Protein AF-A0A7Y5W6Z5-F1 (afdb_monomer)

Sequence (81 aa):
EGKLLSPAFITVLHNGVLIQNHFQLEGDTPFNRPPAYTAHPDKGPIRLQYHGNPVRFRNIWVREIKELEHKRVDEPKVVNK

Foldseek 3Di:
DDDDPDFDFDWDDDPNHTDGDRHTDQADDDPPDDHHNDDDDPDDDDDDDDDPDDDDDDDDDDDDDDDPPDDPPDDDDPPDD

Structure (mmCIF, N/CA/C/O backbone):
data_AF-A0A7Y5W6Z5-F1
#
_entry.id   AF-A0A7Y5W6Z5-F1
#
loop_
_atom_site.group_PDB
_atom_site.id
_atom_site.type_symbol
_atom_site.label_atom_id
_atom_site.label_alt_id
_atom_site.label_comp_id
_atom_site.label_asym_id
_atom_site.label_entity_id
_atom_site.label_seq_id
_atom_site.pdbx_PDB_ins_code
_atom_site.Cartn_x
_atom_site.Cartn_y
_atom_site.Cartn_z
_atom_site.occupancy
_atom_site.B_iso_or_equiv
_atom_site.auth_seq_id
_atom_site.auth_comp_id
_atom_site.auth_asym_id
_atom_site.auth_atom_id
_atom_site.pdbx_PDB_model_num
ATOM 1 N N . GLU A 1 1 ? 11.765 15.396 16.066 1.00 62.03 1 GLU A N 1
ATOM 2 C CA . GLU A 1 1 ? 11.524 13.940 16.149 1.00 62.03 1 GLU A CA 1
ATOM 3 C C . GLU A 1 1 ? 10.022 13.702 16.188 1.00 62.03 1 GLU A C 1
ATOM 5 O O . GLU A 1 1 ? 9.341 14.390 16.938 1.00 62.03 1 GLU A O 1
ATOM 10 N N . GLY A 1 2 ? 9.491 12.833 15.327 1.00 75.19 2 GLY A N 1
ATOM 11 C CA . GLY A 1 2 ? 8.058 12.526 15.293 1.00 75.19 2 GLY A CA 1
ATOM 12 C C . GLY A 1 2 ? 7.769 11.258 16.088 1.00 75.19 2 GLY A C 1
ATOM 13 O O . GLY A 1 2 ? 8.331 10.210 15.781 1.00 75.19 2 GLY A O 1
ATOM 14 N N . LYS A 1 3 ? 6.911 11.342 17.108 1.00 84.69 3 LYS A N 1
ATOM 15 C CA . LYS A 1 3 ? 6.405 10.165 17.826 1.00 84.69 3 LYS A CA 1
ATOM 16 C C . LYS A 1 3 ? 5.278 9.529 17.012 1.00 84.69 3 LYS A C 1
ATOM 18 O O . LYS A 1 3 ? 4.398 10.240 16.534 1.00 84.69 3 LYS A O 1
ATOM 23 N N . LEU A 1 4 ? 5.278 8.201 16.894 1.00 88.69 4 LEU A N 1
ATOM 24 C CA . LEU A 1 4 ? 4.168 7.466 16.287 1.00 88.69 4 LEU A CA 1
ATOM 25 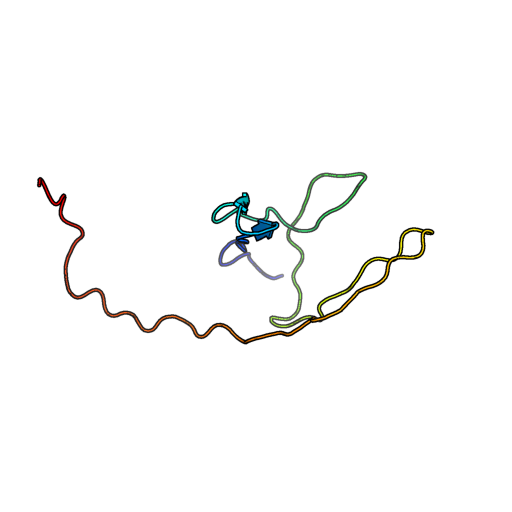C C . LEU A 1 4 ? 2.881 7.705 17.094 1.00 88.69 4 LEU A C 1
ATOM 27 O O . LEU A 1 4 ? 2.839 7.408 18.289 1.00 88.69 4 LEU A O 1
ATOM 31 N N . LEU A 1 5 ? 1.848 8.247 16.444 1.00 89.44 5 LEU A N 1
ATOM 32 C CA . LEU A 1 5 ? 0.543 8.492 17.068 1.00 89.44 5 LEU A CA 1
ATOM 33 C C . LEU A 1 5 ? -0.335 7.237 17.049 1.00 89.44 5 LEU A C 1
ATOM 35 O O . LEU A 1 5 ? -0.929 6.877 18.060 1.00 89.44 5 LEU A O 1
ATOM 39 N N . SER A 1 6 ? -0.399 6.569 15.899 1.00 91.00 6 SER A N 1
ATOM 40 C CA . SER A 1 6 ? -1.093 5.296 15.699 1.00 91.00 6 SER A CA 1
ATOM 41 C C . SER A 1 6 ? -0.457 4.542 14.526 1.00 91.00 6 SER A C 1
ATOM 43 O O . SER A 1 6 ? 0.128 5.183 13.647 1.00 91.00 6 SER A O 1
ATOM 45 N N . PRO A 1 7 ? -0.512 3.200 14.510 1.00 92.94 7 PRO A N 1
ATOM 46 C CA . PRO A 1 7 ? -0.020 2.427 13.383 1.00 92.94 7 PRO A CA 1
ATOM 47 C C . PRO A 1 7 ? -0.956 2.532 12.173 1.00 92.94 7 PRO A C 1
ATOM 49 O O . PRO A 1 7 ? -2.153 2.787 12.304 1.00 92.94 7 PRO A O 1
ATOM 52 N N . ALA A 1 8 ? -0.406 2.290 10.985 1.00 92.69 8 ALA A N 1
ATOM 53 C CA . ALA A 1 8 ? -1.193 2.184 9.762 1.00 92.69 8 ALA A CA 1
ATOM 54 C C . ALA A 1 8 ? -1.783 0.774 9.607 1.00 92.69 8 ALA A C 1
ATOM 56 O O . ALA A 1 8 ? -1.180 -0.209 10.037 1.00 92.69 8 ALA A O 1
ATOM 57 N N . PHE A 1 9 ? -2.934 0.672 8.938 1.00 95.50 9 PHE A N 1
ATOM 58 C CA . PHE A 1 9 ? -3.612 -0.597 8.676 1.00 95.50 9 PHE A CA 1
ATOM 59 C C . PHE A 1 9 ? -3.945 -0.758 7.196 1.00 95.50 9 PHE A C 1
ATOM 61 O O . PHE A 1 9 ? -4.293 0.214 6.522 1.00 95.50 9 PHE A O 1
ATOM 68 N N . ILE A 1 10 ? -3.888 -1.997 6.704 1.00 96.44 10 ILE A N 1
ATOM 69 C CA . ILE A 1 10 ? -4.289 -2.342 5.338 1.00 96.44 10 ILE A CA 1
ATOM 70 C C . ILE A 1 10 ? -5.289 -3.499 5.320 1.00 96.44 10 ILE A C 1
ATOM 72 O O . ILE A 1 10 ? -5.175 -4.469 6.067 1.00 96.44 10 ILE A O 1
ATOM 76 N N . THR A 1 11 ? -6.247 -3.416 4.403 1.00 97.62 11 THR A N 1
ATOM 77 C CA . THR A 1 11 ? -7.111 -4.536 4.028 1.00 97.62 11 THR A CA 1
ATOM 78 C C . THR A 1 11 ? -6.925 -4.791 2.543 1.00 97.62 11 THR A C 1
ATOM 80 O O . THR A 1 11 ? -7.011 -3.861 1.741 1.00 97.62 11 THR A O 1
ATOM 83 N N .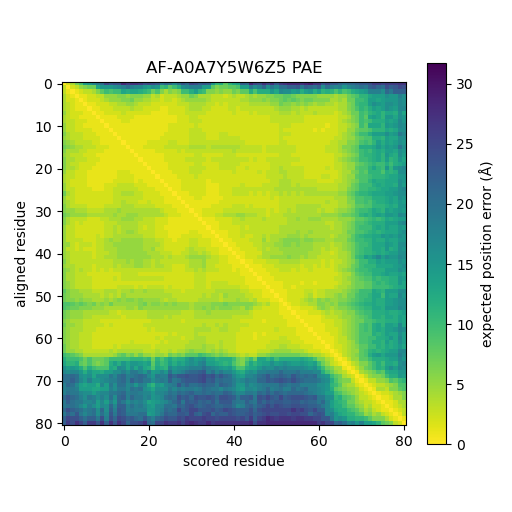 VAL A 1 12 ? -6.669 -6.045 2.168 1.00 98.25 12 VAL A N 1
ATOM 84 C CA . VAL A 1 12 ? -6.423 -6.430 0.774 1.00 98.25 12 VAL A CA 1
ATOM 85 C C . VAL A 1 12 ? -7.380 -7.539 0.375 1.00 98.25 12 VAL A C 1
ATOM 87 O O . VAL A 1 12 ? -7.439 -8.590 1.018 1.00 98.25 12 VAL A O 1
ATOM 90 N N . LEU A 1 13 ? -8.093 -7.301 -0.724 1.00 98.56 13 LEU A N 1
ATOM 91 C CA . LEU A 1 13 ? -8.877 -8.312 -1.413 1.00 98.56 13 LEU A CA 1
ATOM 92 C C . LEU A 1 13 ? -8.201 -8.643 -2.739 1.00 98.56 13 LEU A C 1
ATOM 94 O O . LEU A 1 13 ? -7.981 -7.760 -3.568 1.00 98.56 13 LEU A O 1
ATOM 98 N N . HIS A 1 14 ? -7.904 -9.920 -2.950 1.00 98.31 14 HIS A N 1
ATOM 99 C CA . HIS A 1 14 ? -7.388 -10.425 -4.213 1.00 98.31 14 HIS A CA 1
ATOM 100 C C . HIS A 1 14 ? -8.455 -11.297 -4.871 1.00 98.31 14 HIS A C 1
ATOM 102 O O . HIS A 1 14 ? -8.868 -12.306 -4.308 1.00 98.31 14 HIS A O 1
ATOM 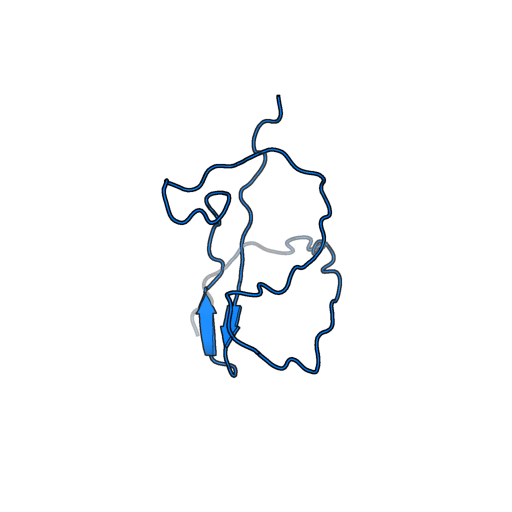108 N N . ASN A 1 15 ? -8.944 -10.882 -6.043 1.00 98.12 15 ASN A N 1
ATOM 109 C CA . ASN A 1 15 ? -10.039 -11.551 -6.759 1.00 98.12 15 ASN A CA 1
ATOM 110 C C . ASN A 1 15 ? -11.288 -11.788 -5.882 1.00 98.12 15 ASN A C 1
ATOM 112 O O . ASN A 1 15 ? -11.912 -12.841 -5.944 1.00 98.12 15 ASN A O 1
ATOM 116 N N . GLY A 1 16 ? -11.632 -10.815 -5.031 1.00 97.75 16 GLY A N 1
ATOM 117 C CA . GLY A 1 16 ? -12.769 -10.904 -4.105 1.00 97.75 16 GLY A CA 1
ATOM 118 C C . GLY A 1 16 ? -12.502 -11.696 -2.819 1.00 97.75 16 GLY A C 1
ATOM 119 O O . GLY A 1 16 ? -13.357 -11.707 -1.940 1.00 97.75 16 GLY A O 1
ATOM 120 N N . VAL A 1 17 ? -11.323 -12.306 -2.664 1.00 98.44 17 VAL A N 1
ATOM 121 C CA . VAL A 1 17 ? -10.937 -13.061 -1.464 1.00 98.44 17 VAL A CA 1
ATOM 122 C C . VAL A 1 17 ? -10.121 -12.178 -0.525 1.00 98.44 17 VAL A C 1
ATOM 124 O O . VAL A 1 17 ? -9.155 -11.540 -0.945 1.00 98.44 17 VAL A O 1
ATOM 127 N N . LEU A 1 18 ? -10.497 -12.146 0.754 1.00 98.44 18 LEU A N 1
ATOM 128 C CA . LEU A 1 18 ? -9.773 -11.426 1.801 1.00 98.44 18 LEU A CA 1
ATOM 129 C C . LEU A 1 18 ? -8.437 -12.121 2.099 1.00 98.44 18 LEU A C 1
ATOM 131 O O . LEU A 1 18 ? -8.435 -13.260 2.559 1.00 98.44 18 LEU A O 1
ATOM 135 N N . ILE A 1 19 ? -7.316 -11.434 1.855 1.00 98.31 19 ILE A N 1
ATOM 136 C CA . ILE A 1 19 ? -5.962 -11.974 2.098 1.00 98.31 19 ILE A CA 1
ATOM 137 C C . ILE A 1 19 ? -5.166 -11.195 3.151 1.00 98.31 19 ILE A C 1
ATOM 139 O O . ILE A 1 19 ? -4.202 -11.717 3.694 1.00 98.31 19 ILE A O 1
ATOM 143 N N . GLN A 1 20 ? -5.570 -9.960 3.456 1.00 98.25 20 GLN A N 1
ATOM 144 C CA . GLN A 1 20 ? -5.074 -9.187 4.596 1.00 98.25 20 GLN A CA 1
ATOM 145 C C . GLN A 1 20 ? -6.276 -8.529 5.258 1.00 98.25 20 GLN A C 1
ATOM 147 O O . GLN A 1 20 ? -6.996 -7.780 4.594 1.00 98.25 20 GLN A O 1
ATOM 152 N N . ASN A 1 21 ? -6.518 -8.835 6.530 1.00 97.81 21 ASN A N 1
ATOM 153 C CA . ASN A 1 21 ? -7.685 -8.364 7.271 1.00 97.81 21 ASN A CA 1
ATOM 154 C C . ASN A 1 21 ? -7.260 -7.377 8.355 1.00 97.81 21 ASN A C 1
ATOM 156 O O . ASN A 1 21 ? -6.735 -7.811 9.377 1.00 97.81 21 ASN A O 1
ATOM 160 N N . HIS A 1 22 ? -7.483 -6.079 8.116 1.00 96.56 22 HIS A N 1
ATOM 161 C CA . HIS A 1 22 ? -7.105 -5.007 9.042 1.00 96.56 22 HIS A CA 1
ATOM 162 C C . HIS A 1 22 ? -5.679 -5.201 9.585 1.00 96.56 22 HIS A C 1
ATOM 164 O O . HIS A 1 22 ? -5.423 -5.167 10.787 1.00 96.56 22 HIS A O 1
ATOM 170 N N . PHE A 1 23 ? -4.755 -5.497 8.674 1.00 97.19 23 PHE A N 1
ATOM 171 C CA . PHE A 1 23 ? -3.394 -5.875 9.009 1.00 97.19 23 PHE A CA 1
ATOM 172 C C . PHE A 1 23 ? -2.604 -4.637 9.423 1.00 97.19 23 PHE A C 1
ATOM 174 O O . PHE A 1 23 ? -2.522 -3.676 8.655 1.00 97.19 23 PHE A O 1
ATOM 181 N N . GLN A 1 24 ? -2.032 -4.666 10.625 1.00 97.38 24 GLN A N 1
ATOM 182 C CA . GLN A 1 24 ? -1.197 -3.592 11.148 1.00 97.38 24 GLN A CA 1
ATOM 183 C C . GLN A 1 24 ? 0.160 -3.579 10.435 1.00 97.38 24 GLN A C 1
ATOM 185 O O . GLN A 1 24 ? 0.866 -4.582 10.415 1.00 97.38 24 GLN A O 1
ATOM 190 N N . LEU A 1 25 ? 0.556 -2.431 9.891 1.00 95.94 25 LEU A N 1
ATOM 191 C CA . LEU A 1 25 ? 1.909 -2.225 9.385 1.00 95.94 25 LEU A CA 1
ATOM 192 C C . LEU A 1 25 ? 2.866 -1.943 10.552 1.00 95.94 25 LEU A C 1
ATOM 194 O O . LEU A 1 25 ? 2.536 -1.213 11.486 1.00 95.94 25 LEU A O 1
ATOM 198 N N . GLU A 1 26 ? 4.074 -2.493 10.493 1.00 95.75 26 GLU A N 1
ATOM 199 C CA . GLU A 1 26 ? 5.131 -2.248 11.492 1.00 95.75 26 GLU A CA 1
ATOM 200 C C . GLU A 1 26 ? 6.117 -1.150 11.057 1.00 95.75 26 GLU A C 1
ATOM 202 O O . GLU A 1 26 ? 7.012 -0.760 11.805 1.00 95.75 26 GLU A O 1
ATOM 207 N N . GLY A 1 27 ? 5.942 -0.631 9.842 1.00 95.31 27 GLY A N 1
ATOM 208 C CA . GLY A 1 27 ? 6.811 0.360 9.231 1.00 95.31 27 GLY A CA 1
ATOM 209 C C . GLY A 1 27 ? 6.921 0.138 7.729 1.00 95.31 27 GLY A C 1
ATOM 210 O O . GLY A 1 27 ? 5.944 -0.198 7.058 1.00 95.31 27 GLY A O 1
ATOM 211 N N . ASP A 1 28 ? 8.125 0.336 7.205 1.00 95.62 28 ASP A N 1
ATOM 212 C CA . ASP A 1 28 ? 8.456 0.073 5.810 1.00 95.62 28 ASP A CA 1
ATOM 213 C C . ASP A 1 28 ? 8.562 -1.431 5.469 1.00 95.62 28 ASP A C 1
ATOM 215 O O . ASP A 1 28 ? 8.356 -2.301 6.310 1.00 95.62 28 ASP A O 1
ATOM 219 N N . THR A 1 29 ? 8.862 -1.755 4.205 1.00 96.19 29 THR A N 1
ATOM 220 C CA . THR A 1 29 ? 8.924 -3.141 3.686 1.00 96.19 29 THR A CA 1
ATOM 221 C C . THR A 1 29 ? 10.315 -3.499 3.126 1.00 96.19 29 THR A C 1
ATOM 223 O O . THR A 1 29 ? 10.476 -3.709 1.921 1.00 96.19 29 THR A O 1
ATOM 226 N N . PRO A 1 30 ? 11.360 -3.524 3.972 1.00 97.06 30 PRO A N 1
ATOM 227 C CA . PRO A 1 30 ? 12.731 -3.846 3.567 1.00 97.06 30 PRO A CA 1
ATOM 228 C C . PRO A 1 30 ? 12.925 -5.345 3.275 1.00 97.06 30 PRO A C 1
ATOM 230 O O . PRO A 1 30 ? 12.266 -6.198 3.861 1.00 97.06 30 PRO A O 1
ATOM 233 N N . PHE A 1 31 ? 13.896 -5.678 2.416 1.00 96.31 31 PHE A N 1
ATOM 234 C CA . PHE A 1 31 ? 14.274 -7.075 2.140 1.00 96.31 31 PHE A CA 1
ATOM 235 C C . PHE A 1 31 ? 15.358 -7.621 3.090 1.00 96.31 31 PHE A C 1
ATOM 237 O O . PHE A 1 31 ? 15.571 -8.828 3.149 1.00 96.31 31 PHE A O 1
ATOM 244 N N . ASN A 1 32 ? 16.089 -6.742 3.785 1.00 97.88 32 ASN A N 1
ATOM 245 C CA . ASN A 1 32 ? 17.359 -7.054 4.458 1.00 97.88 32 ASN A CA 1
ATOM 246 C C . ASN A 1 32 ? 17.403 -6.706 5.953 1.00 97.88 32 ASN A C 1
ATOM 248 O O . ASN A 1 32 ? 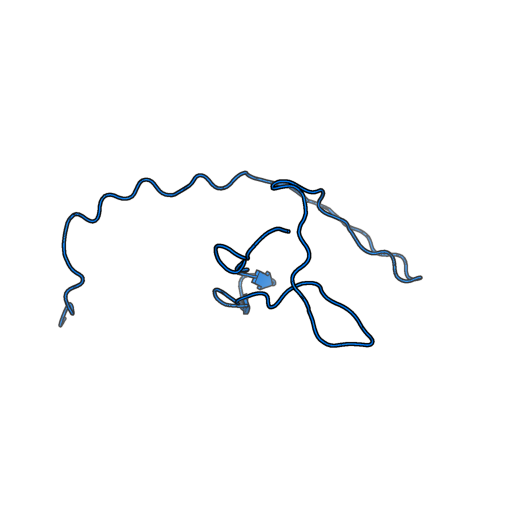18.450 -6.856 6.581 1.00 97.88 32 ASN A O 1
ATOM 252 N N . ARG A 1 33 ? 16.313 -6.191 6.521 1.00 97.88 33 ARG A N 1
ATOM 253 C CA . ARG A 1 33 ? 16.214 -5.825 7.940 1.00 97.88 33 ARG A CA 1
ATOM 254 C C . ARG A 1 33 ? 14.759 -5.899 8.410 1.00 97.88 33 ARG A C 1
ATOM 256 O O . ARG A 1 33 ? 13.880 -6.024 7.566 1.00 97.88 33 ARG A O 1
ATOM 263 N N . PRO A 1 34 ? 14.480 -5.786 9.716 1.00 97.94 34 PRO A N 1
ATOM 264 C CA . PRO A 1 34 ? 13.114 -5.605 10.199 1.00 97.94 34 PRO A CA 1
ATOM 265 C C . PRO A 1 34 ? 12.489 -4.262 9.753 1.00 97.94 34 PRO A C 1
ATOM 267 O O . PRO A 1 34 ? 13.230 -3.290 9.526 1.00 97.94 34 PRO A O 1
ATOM 270 N N . PRO A 1 35 ? 11.147 -4.187 9.642 1.00 97.00 35 PRO A N 1
ATOM 271 C CA . PRO A 1 35 ? 10.407 -2.942 9.430 1.00 97.00 35 PRO A CA 1
ATOM 272 C C . PRO A 1 35 ? 10.681 -1.899 10.515 1.00 97.00 35 PRO A C 1
ATOM 274 O O . PRO A 1 35 ? 10.900 -2.240 11.678 1.00 97.00 35 PRO A O 1
ATOM 277 N N . ALA A 1 36 ? 10.634 -0.621 10.143 1.00 94.50 36 ALA A N 1
ATOM 278 C CA . ALA A 1 36 ? 10.678 0.474 11.105 1.00 94.50 36 ALA A CA 1
ATOM 279 C C . ALA A 1 36 ? 9.848 1.678 10.647 1.00 94.50 36 ALA A C 1
ATOM 281 O O . ALA A 1 36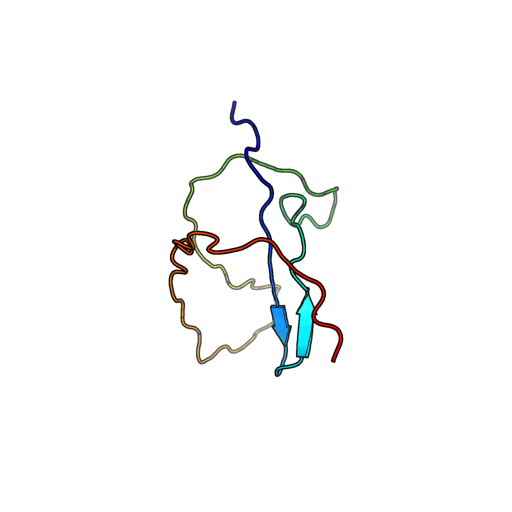 ? 9.830 2.041 9.467 1.00 94.50 36 ALA A O 1
ATOM 282 N N . TYR A 1 37 ? 9.190 2.340 11.598 1.00 93.19 37 TYR A N 1
ATOM 283 C CA . TYR A 1 37 ? 8.508 3.603 11.344 1.00 93.19 37 TYR A CA 1
ATOM 284 C C . TYR A 1 37 ? 9.514 4.733 11.130 1.00 93.19 37 TYR A C 1
ATOM 286 O O . TYR A 1 37 ? 10.359 5.006 11.978 1.00 93.19 37 TYR A O 1
ATOM 294 N N . THR A 1 38 ? 9.379 5.425 10.002 1.00 91.50 38 THR A N 1
ATOM 295 C CA . THR A 1 38 ? 10.115 6.656 9.699 1.00 91.50 38 THR A CA 1
ATOM 296 C C . THR A 1 38 ? 9.102 7.747 9.401 1.00 91.50 38 THR A C 1
ATOM 298 O O . THR A 1 38 ? 8.169 7.518 8.634 1.00 91.50 38 THR A O 1
ATOM 301 N N . ALA A 1 39 ? 9.267 8.925 10.006 1.00 91.56 39 ALA A N 1
ATOM 302 C CA . ALA A 1 39 ? 8.375 10.049 9.751 1.00 91.56 39 ALA A CA 1
ATOM 303 C C . ALA A 1 39 ? 8.387 10.418 8.259 1.00 91.56 39 ALA A C 1
ATOM 305 O O . ALA A 1 39 ? 9.445 10.543 7.640 1.00 91.56 39 ALA A O 1
ATOM 306 N N . HIS A 1 40 ? 7.199 10.606 7.698 1.00 89.12 40 HIS A N 1
ATOM 307 C CA . HIS A 1 40 ? 6.977 11.000 6.314 1.00 89.12 40 HIS A CA 1
ATOM 308 C C . HIS A 1 40 ? 5.794 11.978 6.253 1.00 89.12 40 HIS A C 1
ATOM 310 O O . HIS A 1 40 ? 5.038 12.064 7.221 1.00 89.12 40 HIS A O 1
ATOM 316 N N . PRO A 1 41 ? 5.610 12.720 5.146 1.00 91.94 41 PRO A N 1
ATOM 317 C CA . PRO A 1 41 ? 4.422 13.548 4.964 1.00 91.94 41 PRO A CA 1
ATOM 318 C C . PRO A 1 41 ? 3.127 12.733 5.077 1.00 91.94 41 PRO A C 1
ATOM 320 O O . PRO A 1 41 ? 3.105 11.552 4.723 1.00 91.94 41 PRO A O 1
ATOM 323 N N . ASP A 1 42 ? 2.039 13.379 5.495 1.00 88.75 42 ASP A N 1
ATOM 324 C CA . ASP A 1 42 ? 0.729 12.732 5.684 1.00 88.75 42 ASP 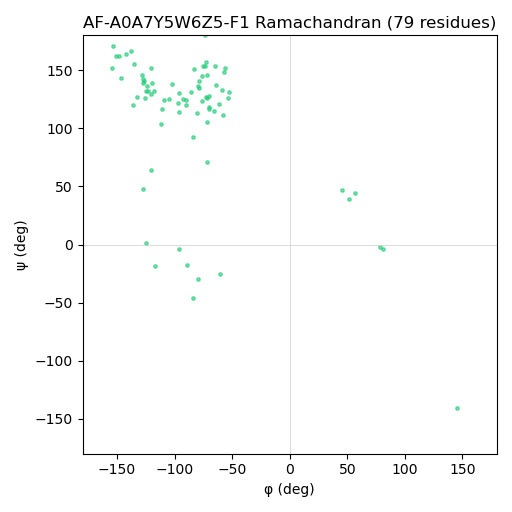A CA 1
ATOM 325 C C . ASP A 1 42 ? 0.165 12.114 4.393 1.00 88.75 42 ASP A C 1
ATOM 327 O O . ASP A 1 42 ? -0.620 11.167 4.431 1.00 88.75 42 ASP A O 1
ATOM 331 N N . LYS A 1 43 ? 0.572 12.638 3.228 1.00 92.19 43 LYS A N 1
ATOM 332 C CA . LYS A 1 43 ? 0.209 12.122 1.904 1.00 92.19 43 LYS A CA 1
ATOM 333 C C . LYS A 1 43 ? 1.461 11.808 1.087 1.00 92.19 43 LYS A C 1
ATOM 335 O O . LYS A 1 43 ? 2.388 12.613 1.011 1.00 92.19 43 LYS A O 1
ATOM 340 N N . GLY A 1 44 ? 1.448 10.657 0.419 1.00 93.81 44 GLY A N 1
ATOM 341 C CA . GLY A 1 44 ? 2.499 10.208 -0.494 1.00 93.81 44 GLY A CA 1
ATOM 342 C C . GLY A 1 44 ? 1.927 9.566 -1.763 1.00 93.81 44 GLY A C 1
ATOM 343 O O . GLY A 1 44 ? 0.731 9.270 -1.823 1.00 93.81 44 GLY A O 1
ATOM 344 N N . PRO A 1 45 ? 2.755 9.360 -2.800 1.00 96.69 45 PRO A N 1
ATOM 345 C CA . PRO A 1 45 ? 2.314 8.738 -4.043 1.00 96.69 45 PRO A CA 1
ATOM 346 C C . PRO A 1 45 ? 2.123 7.222 -3.890 1.00 96.69 45 PRO A C 1
ATOM 348 O O . PRO A 1 45 ? 2.815 6.565 -3.112 1.00 96.69 45 PRO A O 1
ATOM 351 N N . ILE A 1 46 ? 1.254 6.643 -4.722 1.00 96.56 46 ILE A N 1
ATOM 352 C CA . ILE A 1 46 ? 1.216 5.193 -4.957 1.00 96.56 46 ILE A CA 1
ATOM 353 C C . ILE A 1 46 ? 2.235 4.862 -6.049 1.00 96.56 46 ILE A C 1
ATOM 355 O O . ILE A 1 46 ? 2.252 5.492 -7.106 1.00 96.56 46 ILE A O 1
ATOM 359 N N . ARG A 1 47 ? 3.082 3.859 -5.807 1.00 96.50 47 ARG A N 1
ATOM 360 C CA . ARG A 1 47 ? 4.138 3.435 -6.733 1.00 96.50 47 ARG A CA 1
ATOM 361 C C . ARG A 1 47 ? 3.917 1.997 -7.183 1.00 96.50 47 ARG A C 1
ATOM 363 O O . ARG A 1 47 ? 3.736 1.111 -6.355 1.00 96.50 47 ARG A O 1
ATOM 370 N N . LEU A 1 48 ? 4.009 1.766 -8.490 1.00 97.00 48 LEU A N 1
ATOM 371 C CA . LEU A 1 48 ? 4.095 0.429 -9.076 1.00 97.00 48 LEU A CA 1
ATOM 372 C C . LEU A 1 48 ? 5.571 0.037 -9.174 1.00 97.00 48 LEU A C 1
ATOM 374 O O . LEU A 1 48 ? 6.371 0.782 -9.739 1.00 97.00 48 LEU A O 1
ATOM 378 N N . GLN A 1 49 ? 5.949 -1.097 -8.587 1.00 96.50 49 GLN A N 1
ATOM 379 C CA . GLN A 1 49 ? 7.339 -1.548 -8.593 1.00 96.50 49 GLN A CA 1
ATOM 380 C C . GLN A 1 49 ? 7.692 -2.196 -9.939 1.00 96.50 49 GLN A C 1
ATOM 382 O O . GLN A 1 49 ? 6.949 -3.036 -10.443 1.00 96.50 49 GLN A O 1
ATOM 387 N N . TYR A 1 50 ? 8.854 -1.840 -10.492 1.00 97.25 50 TYR A N 1
ATOM 388 C CA . TYR A 1 50 ? 9.495 -2.584 -11.573 1.00 97.25 50 TYR A CA 1
ATOM 389 C C . TYR A 1 50 ? 10.669 -3.376 -11.008 1.00 97.25 50 TYR A C 1
ATOM 391 O O . TYR A 1 50 ? 11.559 -2.805 -10.382 1.00 97.25 50 TYR A O 1
ATOM 399 N N . HIS A 1 51 ? 10.667 -4.686 -11.244 1.00 96.25 51 HIS A N 1
ATOM 400 C CA . HIS A 1 51 ? 11.689 -5.599 -10.736 1.00 96.25 51 HIS A CA 1
ATOM 401 C C . HIS A 1 51 ? 12.294 -6.441 -11.873 1.00 96.25 51 HIS A C 1
ATOM 403 O O . HIS A 1 51 ? 12.355 -7.669 -11.808 1.00 96.25 51 HIS A O 1
ATOM 409 N N . GLY A 1 52 ? 12.668 -5.776 -12.972 1.00 97.56 52 GLY A N 1
ATOM 410 C CA . GLY A 1 52 ? 13.363 -6.388 -14.114 1.00 97.56 52 GLY A CA 1
ATOM 411 C C . GLY A 1 52 ? 12.482 -7.197 -15.074 1.00 97.56 52 GLY A C 1
ATOM 412 O O . GLY A 1 52 ? 12.982 -7.692 -16.076 1.00 97.56 52 GLY A O 1
ATOM 413 N N . ASN A 1 53 ? 11.182 -7.317 -14.795 1.00 97.00 53 ASN A N 1
ATOM 414 C CA . ASN A 1 53 ? 10.238 -8.099 -15.593 1.00 97.00 53 ASN A CA 1
ATOM 415 C C . ASN A 1 53 ? 9.053 -7.225 -16.036 1.00 97.00 53 ASN A C 1
ATOM 417 O O . ASN A 1 53 ? 8.492 -6.505 -15.203 1.00 97.00 53 ASN A O 1
ATOM 421 N N . PRO A 1 54 ? 8.660 -7.256 -17.323 1.00 96.06 54 PRO A N 1
ATOM 422 C CA . PRO A 1 54 ? 7.549 -6.452 -17.812 1.00 96.06 54 PRO A CA 1
ATOM 423 C C . PRO A 1 54 ? 6.215 -6.976 -17.268 1.00 96.06 54 PRO A C 1
ATOM 425 O O . PRO A 1 54 ? 5.871 -8.145 -17.429 1.00 96.06 54 PRO A O 1
ATOM 428 N N . VAL A 1 55 ? 5.435 -6.075 -16.671 1.00 97.38 55 VAL A N 1
ATOM 429 C CA . VAL A 1 55 ? 4.078 -6.334 -16.172 1.00 97.38 55 VAL A CA 1
ATOM 430 C C . VAL A 1 55 ? 3.135 -5.289 -16.764 1.00 97.38 55 VAL A C 1
ATOM 432 O O . VAL A 1 55 ? 3.492 -4.117 -16.880 1.00 97.38 55 VAL A O 1
ATOM 435 N N . ARG A 1 56 ? 1.930 -5.706 -17.167 1.00 97.69 56 ARG A N 1
ATOM 436 C CA . ARG A 1 56 ? 0.888 -4.808 -17.690 1.00 97.69 56 ARG A CA 1
ATOM 437 C C . ARG A 1 56 ? -0.167 -4.555 -16.622 1.00 97.69 56 ARG A C 1
ATOM 439 O O . ARG A 1 56 ? -0.622 -5.490 -15.971 1.00 97.69 56 ARG A O 1
ATOM 446 N N . PHE A 1 57 ? -0.601 -3.306 -16.507 1.00 97.94 57 PHE A N 1
ATOM 447 C CA . PHE A 1 57 ? -1.632 -2.880 -15.567 1.00 97.94 57 PHE A CA 1
ATOM 448 C C . PHE A 1 57 ? -2.808 -2.256 -16.319 1.00 97.94 57 PHE A C 1
ATOM 450 O O . PHE A 1 57 ? -2.641 -1.702 -17.404 1.00 97.94 57 PHE A O 1
ATOM 457 N N . ARG A 1 58 ? -4.005 -2.338 -15.739 1.00 98.50 58 ARG A N 1
ATOM 458 C CA . ARG A 1 58 ? -5.210 -1.647 -16.215 1.00 98.50 58 ARG A CA 1
ATOM 459 C C . ARG A 1 58 ? -6.128 -1.352 -15.033 1.00 98.50 58 ARG A C 1
ATOM 461 O O . ARG A 1 58 ? -6.005 -2.006 -14.002 1.00 98.50 58 ARG A O 1
ATOM 468 N N . ASN A 1 59 ? -7.068 -0.427 -15.213 1.00 98.38 59 ASN A N 1
ATOM 469 C CA . ASN A 1 59 ? -8.134 -0.128 -14.249 1.00 98.38 59 ASN A CA 1
ATOM 470 C C . ASN A 1 59 ? -7.625 0.267 -12.849 1.00 98.38 59 ASN A C 1
ATOM 472 O O . ASN A 1 59 ? -8.161 -0.193 -11.843 1.00 98.38 59 ASN A O 1
ATOM 476 N N . ILE A 1 60 ? -6.601 1.122 -12.781 1.00 97.81 60 ILE A N 1
ATOM 477 C CA . ILE A 1 60 ? -6.111 1.684 -11.517 1.00 97.81 60 ILE A CA 1
ATOM 478 C C . ILE A 1 60 ? -6.862 2.985 -11.247 1.00 97.81 60 ILE A C 1
ATOM 480 O O . ILE A 1 60 ? -6.793 3.922 -12.039 1.00 97.81 60 ILE A O 1
ATOM 484 N N . TRP A 1 61 ? -7.563 3.044 -10.125 1.00 97.69 61 TRP A N 1
ATOM 485 C CA . TRP A 1 61 ? -8.266 4.228 -9.650 1.00 97.69 61 TRP A CA 1
ATOM 486 C C . TRP A 1 61 ? -7.994 4.404 -8.159 1.00 97.69 61 TRP A C 1
ATOM 488 O O . TRP A 1 61 ? -7.669 3.449 -7.454 1.00 97.69 61 TRP A O 1
ATOM 498 N N . VAL A 1 62 ? -8.119 5.639 -7.683 1.00 96.19 62 VAL A N 1
ATOM 499 C CA . VAL A 1 62 ? -7.974 5.983 -6.270 1.00 96.19 62 VAL A CA 1
ATOM 500 C C . VAL A 1 62 ? -9.213 6.742 -5.824 1.00 96.19 62 VAL A C 1
ATOM 502 O O . VAL A 1 62 ? -9.760 7.556 -6.566 1.00 96.19 62 VAL A O 1
ATOM 505 N N . ARG A 1 63 ? -9.667 6.456 -4.608 1.00 95.25 63 ARG A N 1
ATOM 506 C CA . ARG A 1 63 ? -10.758 7.168 -3.950 1.00 95.25 63 ARG A CA 1
ATOM 507 C C . ARG A 1 63 ? -10.306 7.501 -2.540 1.00 95.25 63 ARG A C 1
ATOM 509 O O . ARG A 1 63 ? -9.903 6.599 -1.811 1.00 95.25 63 ARG A O 1
A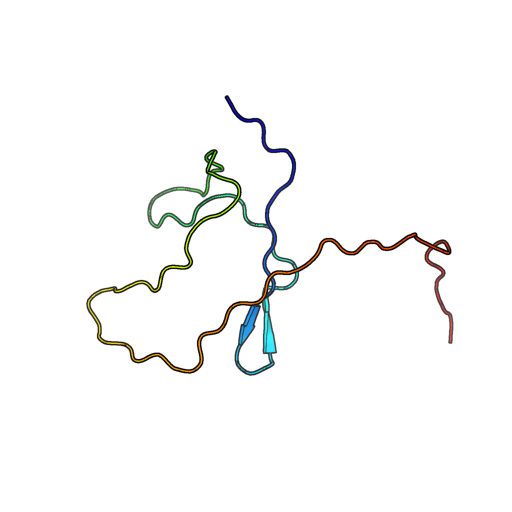TOM 516 N N . GLU A 1 64 ? -10.391 8.770 -2.161 1.00 92.62 64 GLU A N 1
ATOM 517 C CA . GLU A 1 64 ? -10.129 9.170 -0.780 1.00 92.62 64 GLU A CA 1
ATOM 518 C C . GLU A 1 64 ? -11.170 8.541 0.160 1.00 92.62 64 GLU A C 1
ATOM 520 O O . GLU A 1 64 ? -12.369 8.491 -0.140 1.00 92.62 64 GLU A O 1
ATOM 525 N N . ILE A 1 65 ? -10.700 8.034 1.297 1.00 87.62 65 ILE A N 1
ATOM 526 C CA . ILE A 1 65 ? -11.557 7.553 2.378 1.00 87.62 65 ILE A CA 1
ATOM 527 C C . ILE A 1 65 ? -11.740 8.733 3.327 1.00 87.62 65 ILE A C 1
ATOM 529 O O . ILE A 1 65 ? -10.762 9.332 3.764 1.00 87.62 65 ILE A O 1
ATOM 533 N N . LYS A 1 66 ? -12.992 9.092 3.608 1.00 83.69 66 LYS A N 1
ATOM 534 C CA . LYS A 1 66 ? -13.300 10.083 4.641 1.00 83.69 66 LYS A CA 1
ATOM 535 C C . LYS A 1 66 ? -13.154 9.422 6.004 1.00 83.69 66 LYS A C 1
ATOM 537 O O . LYS A 1 66 ? -13.509 8.248 6.137 1.00 83.69 66 LYS A O 1
ATOM 542 N N . GLU A 1 67 ? -12.693 10.171 7.001 1.00 75.19 67 GLU A N 1
ATOM 543 C CA . GLU A 1 67 ? -12.912 9.750 8.382 1.00 75.19 67 GLU A CA 1
ATOM 544 C C . GLU A 1 67 ? -14.405 9.484 8.568 1.00 75.19 67 GLU A C 1
ATOM 546 O O . GLU A 1 67 ? -15.263 10.251 8.120 1.00 75.19 67 GLU A O 1
ATOM 551 N N . LEU A 1 68 ? -14.717 8.330 9.148 1.00 68.56 68 LEU A N 1
ATOM 552 C CA . LEU A 1 68 ? -16.092 8.008 9.459 1.00 68.56 68 LEU A CA 1
ATOM 553 C C . LEU A 1 68 ? -16.503 8.893 10.638 1.00 68.56 68 LEU A C 1
ATOM 555 O O . LEU A 1 68 ? -16.128 8.635 11.779 1.00 68.56 68 LEU A O 1
ATOM 559 N N . GLU A 1 69 ? -17.305 9.921 10.370 1.00 67.69 69 GLU A N 1
ATOM 560 C CA . GLU A 1 69 ? -18.026 10.651 11.412 1.00 67.69 69 GLU A CA 1
ATOM 561 C C . GLU A 1 69 ? -19.156 9.767 11.957 1.00 67.69 69 GLU A C 1
ATOM 563 O O . GLU A 1 69 ? -20.340 9.961 11.687 1.00 67.69 69 GLU A O 1
ATOM 568 N N . HIS A 1 70 ? -18.796 8.720 12.693 1.00 65.94 70 HIS A N 1
ATOM 569 C CA . HIS A 1 70 ? -19.756 7.901 13.412 1.00 65.94 70 HIS A CA 1
ATOM 570 C C . HIS A 1 70 ? -19.851 8.379 14.859 1.00 65.94 70 HIS A C 1
ATOM 572 O O . HIS A 1 70 ? -18.922 8.229 15.657 1.00 65.94 70 HIS A O 1
ATOM 578 N N . LYS A 1 71 ? -21.021 8.909 15.225 1.00 68.62 71 LYS A N 1
ATOM 579 C CA . LYS A 1 71 ? -21.424 9.012 16.625 1.00 68.62 71 LYS A CA 1
ATOM 580 C C . LYS A 1 71 ? -21.952 7.645 17.034 1.00 68.62 71 LYS A C 1
ATOM 582 O O . LYS A 1 71 ? -22.973 7.197 16.520 1.00 68.62 71 LYS A O 1
ATOM 587 N N . ARG A 1 72 ? -21.243 6.964 17.932 1.00 74.44 72 ARG A N 1
ATOM 588 C CA . ARG A 1 72 ? -21.737 5.722 18.532 1.00 74.44 72 ARG A CA 1
ATOM 589 C C . ARG A 1 72 ? -23.072 6.027 19.213 1.00 74.44 72 ARG A C 1
ATOM 591 O O . ARG A 1 72 ? -23.105 6.795 20.169 1.00 74.44 72 ARG A O 1
ATOM 598 N N . VAL A 1 73 ? -24.157 5.487 18.662 1.00 81.50 73 VAL A N 1
ATOM 599 C CA . VAL A 1 73 ? -25.514 5.707 19.185 1.00 81.50 73 VAL A CA 1
ATOM 600 C C . VAL A 1 73 ? -25.805 4.822 20.392 1.00 81.50 73 VAL A C 1
ATOM 602 O O . VAL A 1 73 ? -26.525 5.254 21.278 1.00 81.50 73 VAL A O 1
ATOM 605 N N . ASP A 1 74 ? -25.181 3.642 20.458 1.00 83.56 74 ASP A N 1
ATOM 606 C CA . ASP A 1 74 ? -25.386 2.655 21.516 1.00 83.56 74 ASP A CA 1
ATOM 607 C C . ASP A 1 74 ? -24.115 1.8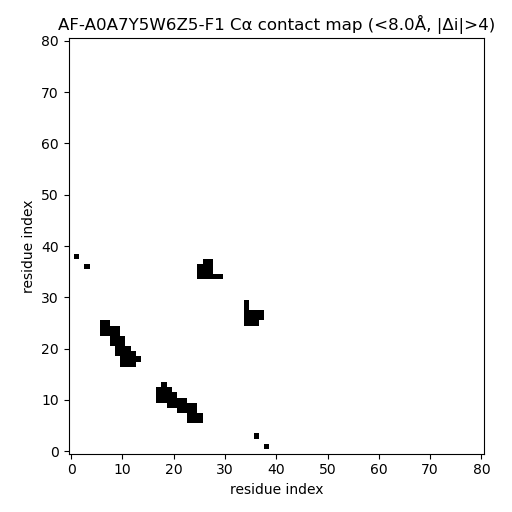38 21.796 1.00 83.56 74 ASP A C 1
ATOM 609 O O . ASP A 1 74 ? -23.174 1.780 20.995 1.00 83.56 74 ASP A O 1
ATOM 613 N N . GLU A 1 75 ? -24.070 1.176 22.950 1.00 86.94 75 GLU A N 1
ATOM 614 C CA . GLU A 1 75 ? -23.037 0.182 23.238 1.00 86.94 75 GLU A CA 1
ATOM 615 C C . GLU A 1 75 ? -23.238 -1.110 22.429 1.00 86.94 75 GLU A C 1
ATOM 617 O O . GLU A 1 75 ? -24.385 -1.494 22.192 1.00 86.94 75 GLU A O 1
ATOM 622 N N . PRO A 1 76 ? -22.158 -1.806 22.008 1.00 82.69 76 PRO A N 1
ATOM 623 C CA . PRO A 1 76 ? -22.250 -3.136 21.431 1.00 82.69 76 PRO A CA 1
ATOM 624 C C . PRO A 1 76 ? -23.012 -4.055 22.378 1.00 82.69 76 PRO A C 1
ATOM 626 O O . PRO A 1 76 ? -22.655 -4.192 23.547 1.00 82.69 76 PRO A O 1
ATOM 629 N N . LYS A 1 77 ? -24.054 -4.700 21.860 1.00 87.75 77 LYS A N 1
ATOM 630 C CA . LYS A 1 77 ? -24.817 -5.720 22.576 1.00 87.75 77 LYS A CA 1
ATOM 631 C C . LYS A 1 77 ? -24.707 -7.017 21.798 1.00 87.75 77 LYS A C 1
ATOM 633 O O . LYS A 1 77 ? -24.775 -7.015 20.569 1.00 87.75 77 LYS A O 1
ATOM 638 N N . VAL A 1 78 ? -24.533 -8.121 22.515 1.00 85.56 78 VAL A N 1
ATOM 639 C CA . VAL A 1 78 ? -24.626 -9.450 21.913 1.0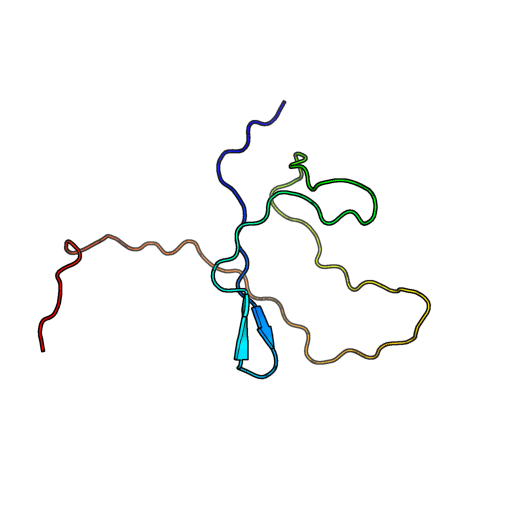0 85.56 78 VAL A CA 1
ATOM 640 C C . VAL A 1 78 ? -26.072 -9.639 21.464 1.00 85.56 78 VAL A C 1
ATOM 642 O O . VAL A 1 78 ? -26.985 -9.650 22.287 1.00 85.56 78 VAL A O 1
ATOM 645 N N . VAL A 1 79 ? -26.286 -9.747 20.154 1.00 79.94 79 VAL A N 1
ATOM 646 C CA . VAL A 1 79 ? -27.595 -10.090 19.599 1.00 79.94 79 VAL A CA 1
ATOM 647 C C . VAL A 1 79 ? -27.702 -11.608 19.630 1.00 79.94 79 VAL A C 1
ATOM 649 O O . VAL A 1 79 ? -27.239 -12.289 18.717 1.00 79.94 79 VAL A O 1
ATOM 652 N N . ASN A 1 80 ? -28.269 -12.140 20.710 1.00 74.44 80 ASN A N 1
ATOM 653 C CA . ASN A 1 80 ? -28.698 -13.534 20.723 1.00 74.44 80 ASN A CA 1
ATOM 654 C C . ASN A 1 80 ? -29.907 -13.640 19.790 1.00 74.44 80 ASN A C 1
ATOM 656 O O . ASN A 1 80 ? -30.905 -12.949 19.998 1.00 74.44 80 ASN A O 1
ATOM 660 N N . LYS A 1 81 ? -29.767 -14.436 18.731 1.00 60.53 81 LYS A N 1
ATOM 661 C CA . LYS A 1 81 ? -30.843 -14.728 17.785 1.00 60.53 81 LYS A CA 1
ATOM 662 C C . LYS A 1 81 ? -31.642 -15.935 18.250 1.00 60.53 81 LYS A C 1
ATOM 664 O O . LYS A 1 81 ? -31.003 -16.871 18.777 1.00 60.53 81 LYS A O 1
#

Mean predicted aligned error: 7.08 Å

Solvent-accessible surface area (backbone atoms only — not comparable to full-atom values): 6206 Å² total; per-residue (Å²): 138,80,78,87,87,71,79,54,68,45,69,40,67,60,95,85,40,81,78,35,77,72,36,72,49,69,44,55,88,61,94,87,57,82,54,51,79,70,91,71,72,96,72,79,85,90,81,85,87,82,79,93,61,94,80,89,85,78,93,84,82,86,77,88,80,74,83,79,89,71,78,80,88,67,80,94,70,87,81,84,127

Secondary structure (DSSP, 8-state):
-PPP-S--EEEEEETTEEEEEEEEP-S---SSS--------S---------SS----------PPPP------S-------

pLDDT: mean 91.12, std 9.52, range [60.53, 98.56]

Radius of gyration: 18.07 Å; Cα contacts (8 Å, |Δi|>4): 45; chains: 1; bounding box: 48×29×41 Å